Protein AF-A0A350CAU9-F1 (afdb_monomer)

Nearest PDB structures (foldseek):
  7o4x-assembly1_A  TM=6.151E-01  e=3.767E+00  Lentilactobacillus hilgardii ATCC 27305
  8flw-assembly1_H  TM=5.195E-01  e=7.666E+00  Homo sapiens
  7ca3-assembly1_A  TM=3.744E-01  e=2.728E+00  Homo sapiens
  1t3n-assembly1_A  TM=3.348E-01  e=9.926E+00  Homo sapiens

pLDDT: mean 76.24, std 9.79, range [48.34, 90.0]

Radius of gyration: 41.77 Å; Cα contacts (8 Å, |Δi|>4): 76; chains: 1; bounding box: 79×27×111 Å

Secondary structure (DSSP, 8-state):
---SHHHHHHHHHHHHHHHHHHHHHHHHHHHHHHHHHHHHHHHHHHHHHHHHHHHHHHHHHHHHHHHHHHHHSPPSSHHHHHHHHHHHHHHHHHHTT-EEEEEEEPPPEEETTTEEE--EEEEEE--HHHH-

Structure (mmCIF, N/CA/C/O backbone):
data_AF-A0A350CAU9-F1
#
_entry.id   AF-A0A350CAU9-F1
#
loop_
_atom_site.group_PDB
_atom_site.id
_atom_site.type_symbol
_atom_site.label_atom_id
_atom_site.label_alt_id
_atom_site.label_comp_id
_atom_site.label_asym_id
_atom_site.label_entity_id
_atom_site.label_seq_id
_atom_site.pdbx_PDB_ins_code
_atom_site.Cartn_x
_atom_site.Cartn_y
_atom_site.Cartn_z
_atom_site.occupancy
_atom_site.B_iso_or_equiv
_atom_site.auth_seq_id
_atom_site.auth_comp_id
_atom_site.auth_asym_id
_atom_site.auth_atom_id
_atom_site.pdbx_PDB_model_num
ATOM 1 N N . MET A 1 1 ? 53.727 4.124 -76.738 1.00 48.34 1 MET A N 1
ATOM 2 C CA . MET A 1 1 ? 53.207 5.262 -77.530 1.00 48.34 1 MET A CA 1
ATOM 3 C C . MET A 1 1 ? 51.999 4.753 -78.305 1.00 48.34 1 MET A C 1
ATOM 5 O O . MET A 1 1 ? 52.194 3.933 -79.188 1.00 48.34 1 MET A O 1
ATOM 9 N N . LEU A 1 2 ? 50.769 5.129 -77.923 1.00 53.88 2 LEU A N 1
ATOM 10 C CA . LEU A 1 2 ? 49.558 4.720 -78.657 1.00 53.88 2 LEU A CA 1
ATOM 11 C C . LEU A 1 2 ? 49.558 5.406 -80.027 1.00 53.88 2 LEU A C 1
ATOM 13 O O . LEU A 1 2 ? 49.395 6.628 -80.099 1.00 53.88 2 LEU A O 1
ATOM 17 N N . ASN A 1 3 ? 49.806 4.638 -81.087 1.00 66.06 3 ASN A N 1
ATOM 18 C CA . ASN A 1 3 ? 50.190 5.174 -82.396 1.00 66.06 3 ASN A CA 1
ATOM 19 C C . ASN A 1 3 ? 49.048 5.161 -83.429 1.00 66.06 3 ASN A C 1
ATOM 21 O O . ASN A 1 3 ? 49.278 5.374 -84.615 1.00 66.06 3 ASN A O 1
ATOM 25 N N . SER A 1 4 ? 47.801 4.921 -83.007 1.00 70.38 4 SER A N 1
ATOM 26 C CA . SER A 1 4 ? 46.627 5.035 -83.879 1.00 70.38 4 SER A CA 1
ATOM 27 C C . SER A 1 4 ? 45.446 5.685 -83.168 1.00 70.38 4 SER A C 1
ATOM 29 O O . SER A 1 4 ? 45.090 5.330 -82.045 1.00 70.38 4 SER A O 1
ATOM 31 N N . THR A 1 5 ? 44.808 6.641 -83.848 1.00 72.62 5 THR A N 1
ATOM 32 C CA . THR A 1 5 ? 43.704 7.476 -83.341 1.00 72.62 5 THR A CA 1
ATOM 33 C C . THR A 1 5 ? 42.570 6.644 -82.732 1.00 72.62 5 THR A C 1
ATOM 35 O O . THR A 1 5 ? 41.971 7.044 -81.739 1.00 72.62 5 THR A O 1
ATOM 38 N N . ARG A 1 6 ? 42.327 5.443 -83.274 1.00 76.00 6 ARG A N 1
ATOM 39 C CA . ARG A 1 6 ? 41.305 4.493 -82.805 1.00 76.00 6 ARG A CA 1
ATOM 40 C C . ARG A 1 6 ? 41.580 3.949 -81.400 1.00 76.00 6 ARG A C 1
ATOM 42 O O . ARG A 1 6 ? 40.653 3.845 -80.605 1.00 76.00 6 ARG A O 1
ATOM 49 N N . GLU A 1 7 ? 42.835 3.657 -81.067 1.00 78.00 7 GLU A N 1
ATOM 50 C CA . GLU A 1 7 ? 43.192 3.132 -79.742 1.00 78.00 7 GLU A CA 1
ATOM 51 C C . GLU A 1 7 ? 43.061 4.207 -78.657 1.00 78.00 7 GLU A C 1
ATOM 53 O O . GLU A 1 7 ? 42.654 3.908 -77.539 1.00 78.00 7 GLU A O 1
ATOM 58 N N . LYS A 1 8 ? 43.318 5.479 -78.998 1.00 77.25 8 LYS A N 1
ATOM 59 C CA . LYS A 1 8 ? 43.065 6.607 -78.088 1.00 77.25 8 LYS A CA 1
ATOM 60 C C . LYS A 1 8 ? 41.576 6.756 -77.776 1.00 77.25 8 LYS A C 1
ATOM 62 O O . LYS A 1 8 ? 41.232 6.946 -76.615 1.00 77.25 8 LYS A O 1
ATOM 67 N N . TYR A 1 9 ? 40.700 6.630 -78.777 1.00 84.75 9 TYR A N 1
ATOM 68 C CA . TYR A 1 9 ? 39.251 6.686 -78.550 1.00 84.75 9 TYR A CA 1
ATOM 69 C C . TYR A 1 9 ? 38.758 5.530 -77.676 1.00 84.75 9 TYR A C 1
ATOM 71 O O . TYR A 1 9 ? 38.002 5.767 -76.737 1.00 84.75 9 TYR A O 1
ATOM 79 N N . LEU A 1 10 ? 39.227 4.304 -77.925 1.00 83.62 10 LEU A N 1
ATOM 80 C CA . LEU A 1 10 ? 38.877 3.152 -77.089 1.00 83.62 10 LEU A CA 1
ATOM 81 C C . LEU A 1 10 ? 39.380 3.311 -75.650 1.00 83.62 10 LEU A C 1
ATOM 83 O O . LEU A 1 10 ? 38.633 3.029 -74.717 1.00 83.62 10 LEU A O 1
ATOM 87 N N . ALA A 1 11 ? 40.596 3.827 -75.456 1.00 83.75 11 AL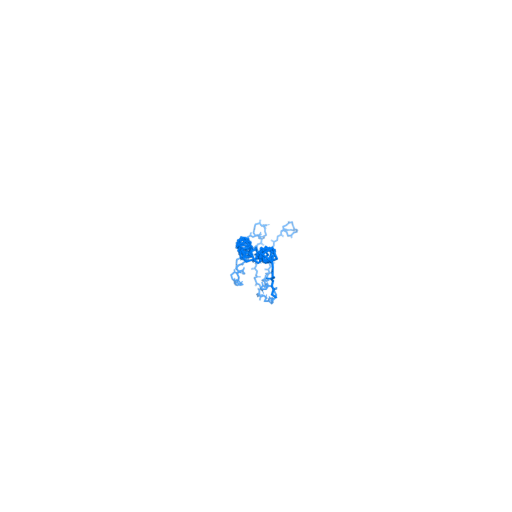A A N 1
ATOM 88 C CA . ALA A 1 11 ? 41.141 4.081 -74.124 1.00 83.75 11 ALA A CA 1
ATOM 89 C C . ALA A 1 11 ? 40.337 5.143 -73.355 1.00 83.75 11 ALA A C 1
ATOM 91 O O . ALA A 1 11 ? 40.093 4.977 -72.162 1.00 83.75 11 ALA A O 1
ATOM 92 N N . ILE A 1 12 ? 39.877 6.202 -74.031 1.00 85.94 12 ILE A N 1
ATOM 93 C CA . ILE A 1 12 ? 39.030 7.236 -73.419 1.00 85.94 12 ILE A CA 1
ATOM 94 C C . ILE A 1 12 ? 37.670 6.654 -73.025 1.00 85.94 12 ILE A C 1
ATOM 96 O O . ILE A 1 12 ? 37.225 6.868 -71.902 1.00 85.94 12 ILE A O 1
ATOM 100 N N . ILE A 1 13 ? 37.027 5.883 -73.905 1.00 86.50 13 ILE A N 1
ATOM 101 C CA . ILE A 1 13 ? 35.725 5.264 -73.609 1.00 86.50 13 ILE A CA 1
ATOM 102 C C . ILE A 1 13 ? 35.851 4.278 -72.442 1.00 86.50 13 ILE A C 1
ATOM 104 O O . ILE A 1 13 ? 35.025 4.306 -71.530 1.00 86.50 13 ILE A O 1
ATOM 108 N N . ALA A 1 14 ? 36.901 3.453 -72.429 1.00 85.38 14 ALA A N 1
ATOM 109 C CA . ALA A 1 14 ? 37.166 2.521 -71.337 1.00 85.38 14 ALA A CA 1
ATOM 110 C C . ALA A 1 14 ? 37.416 3.252 -70.007 1.00 85.38 14 ALA A C 1
ATOM 112 O O . ALA A 1 14 ? 36.872 2.854 -68.978 1.00 85.38 14 ALA A O 1
ATOM 113 N N . ALA A 1 15 ? 38.169 4.356 -70.031 1.00 85.69 15 ALA A N 1
ATOM 114 C CA . ALA A 1 15 ? 38.395 5.189 -68.853 1.00 85.69 15 ALA A CA 1
ATOM 115 C C . ALA A 1 15 ? 37.095 5.831 -68.340 1.00 85.69 15 ALA A C 1
ATOM 117 O O . ALA A 1 15 ? 36.845 5.830 -67.138 1.00 85.69 15 ALA A O 1
ATOM 118 N N . VAL A 1 16 ? 36.232 6.32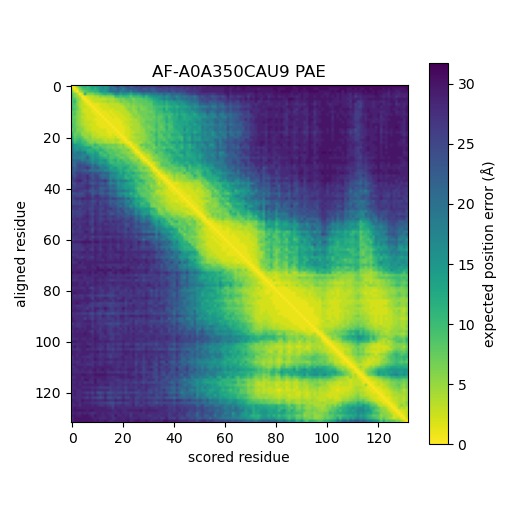1 -69.236 1.00 86.94 16 VAL A N 1
ATOM 119 C CA . VAL A 1 16 ? 34.929 6.900 -68.869 1.00 86.94 16 VAL A CA 1
ATOM 120 C C . VAL A 1 16 ? 33.995 5.841 -68.280 1.00 86.94 16 VAL A C 1
ATOM 122 O O . VAL A 1 16 ? 33.345 6.106 -67.273 1.00 86.94 16 VAL A O 1
ATOM 125 N N . CYS A 1 17 ? 33.958 4.633 -68.846 1.00 85.19 17 CYS A N 1
ATOM 126 C CA . CYS A 1 17 ? 33.139 3.541 -68.311 1.00 85.19 17 CYS A CA 1
ATOM 127 C C . CYS A 1 17 ? 33.607 3.106 -66.915 1.00 85.19 17 CYS A C 1
ATOM 129 O O . CYS A 1 17 ? 32.777 2.883 -66.037 1.00 85.19 17 CYS A O 1
ATOM 131 N N . LEU A 1 18 ? 34.924 3.039 -66.687 1.00 83.00 18 LEU A N 1
ATOM 132 C CA . LEU A 1 18 ? 35.488 2.750 -65.366 1.00 83.00 18 LEU A CA 1
ATOM 133 C C . LEU A 1 18 ? 35.134 3.832 -64.341 1.00 83.00 18 LEU A C 1
ATOM 135 O O . LEU A 1 18 ? 34.727 3.510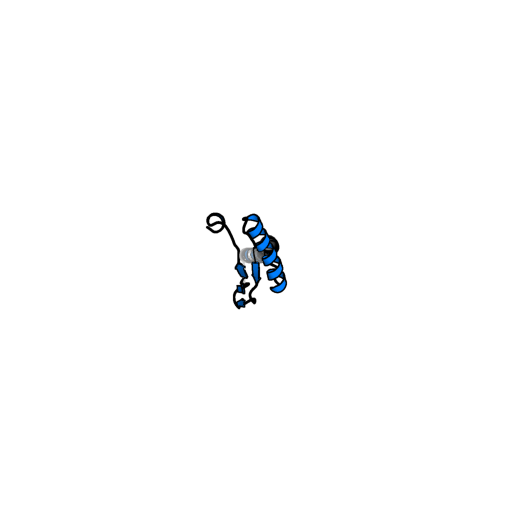 -63.228 1.00 83.00 18 LEU A O 1
ATOM 139 N N . LEU A 1 19 ? 35.229 5.107 -64.722 1.00 81.12 19 LEU A N 1
ATOM 140 C CA . LEU A 1 19 ? 34.848 6.217 -63.847 1.00 81.12 19 LEU A CA 1
ATOM 141 C C . LEU A 1 19 ? 33.346 6.218 -63.531 1.00 81.12 19 LEU A C 1
ATOM 143 O O . LEU A 1 19 ? 32.969 6.487 -62.394 1.00 81.12 19 LEU A O 1
ATOM 147 N N . ALA A 1 20 ? 32.495 5.877 -64.500 1.00 81.62 20 ALA A N 1
ATOM 148 C CA . ALA A 1 20 ? 31.054 5.769 -64.287 1.00 81.62 20 ALA A CA 1
ATOM 149 C C . ALA A 1 20 ? 30.694 4.608 -63.344 1.00 81.62 20 ALA A C 1
ATOM 151 O O . ALA A 1 20 ? 29.866 4.785 -62.454 1.00 81.62 20 ALA A O 1
ATOM 152 N N . ALA A 1 21 ? 31.347 3.451 -63.495 1.00 76.00 21 ALA A N 1
ATOM 153 C CA . ALA A 1 21 ? 31.118 2.292 -62.635 1.00 76.00 21 ALA A CA 1
ATOM 154 C C . ALA A 1 21 ? 31.525 2.569 -61.176 1.00 76.00 21 ALA A C 1
ATOM 156 O O . ALA A 1 21 ? 30.745 2.321 -60.260 1.00 76.00 21 ALA A O 1
ATOM 157 N N . VAL A 1 22 ? 32.707 3.157 -60.961 1.00 75.62 22 VAL A N 1
ATOM 158 C CA . VAL A 1 22 ? 33.209 3.486 -59.613 1.00 75.62 22 VAL A CA 1
ATOM 159 C C . VAL A 1 22 ? 32.429 4.650 -58.984 1.00 75.62 22 VAL A C 1
ATOM 161 O O . VAL A 1 22 ? 32.168 4.659 -57.777 1.00 75.62 22 VAL A O 1
ATOM 164 N N . GLY A 1 23 ? 32.024 5.630 -59.798 1.00 70.62 23 GLY A N 1
ATOM 165 C CA . GLY A 1 23 ? 31.236 6.777 -59.349 1.00 70.62 23 GLY A CA 1
ATOM 166 C C . GLY A 1 23 ? 29.831 6.393 -58.883 1.00 70.62 23 GLY A C 1
ATOM 167 O O . GLY A 1 23 ? 29.342 6.954 -57.906 1.00 70.62 23 GLY A O 1
ATOM 168 N N . TRP A 1 24 ? 29.197 5.407 -59.523 1.00 67.50 24 TRP A N 1
ATOM 169 C CA . TRP A 1 24 ? 27.834 4.983 -59.190 1.00 67.50 24 TRP A CA 1
ATOM 170 C C . TRP A 1 24 ? 27.723 4.345 -57.796 1.00 67.50 24 TRP A C 1
ATOM 172 O O . TRP A 1 24 ? 26.845 4.704 -57.005 1.00 67.50 24 TRP A O 1
ATOM 182 N N . GLU A 1 25 ? 28.648 3.447 -57.451 1.00 65.94 25 GLU A N 1
ATOM 183 C CA . GLU A 1 25 ? 28.676 2.822 -56.121 1.00 65.94 25 GLU A CA 1
ATOM 184 C C . GLU A 1 25 ? 29.014 3.841 -55.023 1.00 65.94 25 GLU A C 1
ATOM 186 O O . GLU A 1 25 ? 28.402 3.842 -53.955 1.00 65.94 25 GLU A O 1
ATOM 191 N N . SER A 1 26 ? 29.911 4.786 -55.315 1.00 60.94 26 SER A N 1
ATOM 192 C CA . SER A 1 26 ? 30.337 5.801 -54.345 1.00 60.94 26 SER A CA 1
ATOM 193 C C . SER A 1 26 ? 29.267 6.873 -54.093 1.00 60.94 26 SER A C 1
ATOM 195 O O . SER A 1 26 ? 29.071 7.303 -52.955 1.00 60.94 26 SER A O 1
ATOM 197 N N . CYS A 1 27 ? 28.540 7.303 -55.129 1.00 59.28 27 CYS A N 1
ATOM 198 C CA . CYS A 1 27 ? 27.487 8.312 -54.988 1.00 59.28 27 CYS A CA 1
ATOM 199 C C . CYS A 1 27 ? 26.245 7.771 -54.271 1.00 59.28 27 CYS A C 1
ATOM 201 O O . CYS A 1 27 ? 25.645 8.493 -53.477 1.00 59.28 27 CYS A O 1
ATOM 203 N N . SER A 1 28 ? 25.865 6.514 -54.512 1.00 60.16 28 SER A N 1
ATOM 204 C CA . SER A 1 28 ? 24.705 5.915 -53.839 1.00 60.16 28 SER A CA 1
ATOM 205 C C . SER A 1 28 ? 24.942 5.744 -52.333 1.00 60.16 28 SER A C 1
ATOM 207 O O . SER A 1 28 ? 24.072 6.102 -51.541 1.00 60.16 28 SER A O 1
ATOM 209 N N . ALA A 1 29 ? 26.140 5.317 -51.922 1.00 59.72 29 ALA A N 1
ATOM 210 C CA . ALA A 1 29 ? 26.497 5.187 -50.510 1.00 59.72 29 ALA A CA 1
ATOM 211 C C . ALA A 1 29 ? 26.503 6.538 -49.771 1.00 59.72 29 ALA A C 1
ATOM 213 O O . ALA A 1 29 ? 25.951 6.638 -48.680 1.00 59.72 29 ALA A O 1
ATOM 214 N N . LEU A 1 30 ? 27.063 7.593 -50.372 1.00 59.44 30 LEU A N 1
ATOM 215 C CA . LEU A 1 30 ? 27.175 8.905 -49.721 1.00 59.44 30 LEU A CA 1
ATOM 216 C C . LEU A 1 30 ? 25.845 9.663 -49.619 1.00 59.44 30 LEU A C 1
ATOM 218 O O . LEU A 1 30 ? 25.681 10.469 -48.707 1.00 59.44 30 LEU A O 1
ATOM 222 N N . VAL A 1 31 ? 24.906 9.428 -50.540 1.00 60.03 31 VAL A N 1
ATOM 223 C CA . VAL A 1 31 ? 23.621 10.147 -50.562 1.00 60.03 31 VAL A CA 1
ATOM 224 C C . VAL A 1 31 ? 22.536 9.408 -49.777 1.00 60.03 31 VAL A C 1
ATOM 226 O O . VAL A 1 31 ? 21.748 10.057 -49.099 1.00 60.03 31 VAL A O 1
ATOM 229 N N . LEU A 1 32 ? 22.490 8.070 -49.810 1.00 57.03 32 LEU A N 1
ATOM 230 C CA . LEU A 1 32 ? 21.411 7.299 -49.170 1.00 57.03 32 LEU A CA 1
ATOM 231 C C . LEU A 1 32 ? 21.688 6.940 -47.699 1.00 57.03 32 LEU A C 1
ATOM 233 O O . LEU A 1 32 ? 20.744 6.848 -46.919 1.00 57.03 32 LEU A O 1
ATOM 237 N N . GLN A 1 33 ? 22.954 6.787 -47.288 1.00 57.91 33 GLN A N 1
ATOM 238 C CA . GLN A 1 33 ? 23.305 6.534 -45.880 1.00 57.91 33 GLN A CA 1
ATOM 239 C C . GLN A 1 33 ? 22.871 7.640 -44.902 1.00 57.91 33 GLN A C 1
ATOM 241 O O . GLN A 1 33 ? 22.323 7.291 -43.855 1.00 57.91 33 GLN A O 1
ATOM 246 N N . PRO A 1 34 ? 23.061 8.947 -45.187 1.00 58.34 34 PRO A N 1
ATOM 247 C CA . PRO A 1 34 ? 22.641 9.982 -44.243 1.00 58.34 34 PRO A CA 1
ATOM 248 C C . PRO A 1 34 ? 21.114 10.068 -44.103 1.00 58.34 34 PRO A C 1
ATOM 250 O O . PRO A 1 34 ? 20.626 10.378 -43.022 1.00 58.34 34 PRO A O 1
ATOM 253 N N . LEU A 1 35 ? 20.355 9.748 -45.157 1.00 59.06 35 LEU A N 1
ATOM 254 C CA . LEU A 1 35 ? 18.888 9.708 -45.111 1.00 59.06 35 LEU A CA 1
ATOM 255 C C . LEU A 1 35 ? 18.364 8.517 -44.298 1.00 59.06 35 LEU A C 1
ATOM 257 O O . LEU A 1 35 ? 17.489 8.700 -43.457 1.00 59.06 35 LEU A O 1
ATOM 261 N N . ALA A 1 36 ? 18.941 7.326 -44.485 1.00 61.50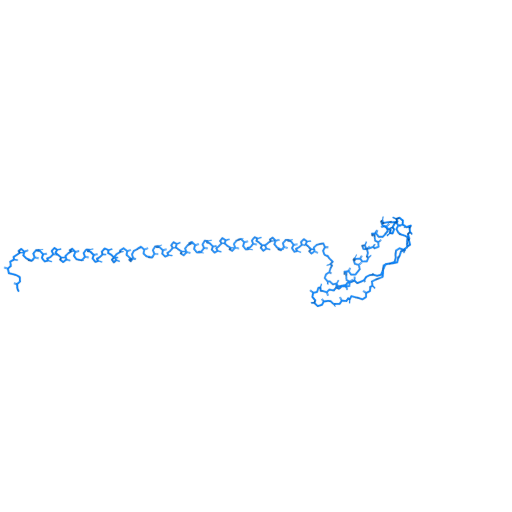 36 ALA A N 1
ATOM 262 C CA . ALA A 1 36 ? 18.562 6.142 -43.713 1.00 61.50 36 ALA A CA 1
ATOM 263 C C . ALA A 1 36 ? 18.868 6.299 -42.209 1.00 61.50 36 ALA A C 1
ATOM 265 O O . ALA A 1 36 ? 18.097 5.839 -41.369 1.00 61.50 36 ALA A O 1
ATOM 266 N N . GLY A 1 37 ? 19.962 6.989 -41.863 1.00 61.44 37 GLY A N 1
ATOM 267 C CA . GLY A 1 37 ? 20.296 7.305 -40.470 1.00 61.44 37 GLY A CA 1
ATOM 268 C C . GLY A 1 37 ? 19.274 8.228 -39.798 1.00 61.44 37 GLY A C 1
ATOM 269 O O . GLY A 1 37 ? 18.878 7.977 -38.664 1.00 61.44 37 GLY A O 1
ATOM 270 N N . LEU A 1 38 ? 18.787 9.248 -40.514 1.00 61.47 38 LEU A N 1
ATOM 271 C CA . LEU A 1 38 ? 17.799 10.206 -39.999 1.00 61.47 38 LEU A CA 1
ATOM 272 C C . LEU A 1 38 ? 16.417 9.576 -39.765 1.00 61.47 38 LEU A C 1
ATOM 274 O O . LEU A 1 38 ? 15.760 9.889 -38.773 1.00 61.47 38 LEU A O 1
ATOM 278 N N . GLU A 1 39 ? 15.975 8.672 -40.642 1.00 66.69 39 GLU A N 1
ATOM 279 C CA . GLU A 1 39 ? 14.719 7.928 -40.449 1.00 66.69 39 GLU A CA 1
ATOM 280 C C . GLU A 1 39 ? 14.795 6.994 -39.236 1.00 66.69 39 GLU A C 1
ATOM 282 O O . GLU A 1 39 ? 13.839 6.884 -38.464 1.00 66.69 39 GLU A O 1
ATOM 287 N N . GLN A 1 40 ? 15.951 6.362 -39.032 1.00 67.88 40 GLN A N 1
ATOM 288 C CA . GLN A 1 40 ? 16.180 5.483 -37.893 1.00 67.88 40 GLN A CA 1
ATOM 289 C C . GLN A 1 40 ? 16.235 6.262 -36.570 1.00 67.88 40 GLN A C 1
ATOM 291 O O . GLN A 1 40 ? 15.651 5.822 -35.580 1.00 67.88 40 GLN A O 1
ATOM 296 N N . GLU A 1 41 ? 16.868 7.437 -36.546 1.00 62.91 41 GLU A N 1
ATOM 297 C CA . GLU A 1 41 ? 16.856 8.326 -35.377 1.00 62.91 41 GLU A CA 1
ATOM 298 C C . GLU A 1 41 ? 15.445 8.839 -35.052 1.00 62.91 41 GLU A C 1
ATOM 300 O O . GLU A 1 41 ? 15.072 8.883 -33.877 1.00 62.91 41 GLU A O 1
ATOM 305 N N . LEU A 1 42 ? 14.631 9.151 -36.068 1.00 68.44 42 LEU A N 1
ATOM 306 C CA . LEU A 1 42 ? 13.230 9.534 -35.875 1.00 68.44 42 LEU A CA 1
ATOM 307 C C . LEU A 1 42 ? 12.399 8.403 -35.265 1.00 68.44 42 LEU A C 1
ATOM 309 O O . LEU A 1 42 ? 11.693 8.644 -34.291 1.00 68.44 42 LEU A O 1
ATOM 313 N N . GLN A 1 43 ? 12.522 7.173 -35.770 1.00 67.62 43 GLN A N 1
ATOM 314 C CA . GLN A 1 43 ? 11.806 6.024 -35.202 1.00 67.62 43 GLN A CA 1
ATOM 315 C C . GLN A 1 43 ? 12.232 5.730 -33.759 1.00 67.62 43 GLN A C 1
ATOM 317 O O . GLN A 1 43 ? 11.397 5.400 -32.915 1.00 67.62 43 GLN A O 1
ATOM 322 N N . VAL A 1 44 ? 13.521 5.870 -33.441 1.00 70.56 44 VAL A N 1
ATOM 323 C CA . VAL A 1 44 ? 14.022 5.698 -32.069 1.00 70.56 44 VAL A CA 1
ATOM 324 C C . VAL A 1 44 ? 13.492 6.802 -31.148 1.00 70.56 44 VAL A C 1
ATOM 326 O O . VAL A 1 44 ? 13.082 6.516 -30.025 1.00 70.56 44 VAL A O 1
ATOM 329 N N . ALA A 1 45 ? 13.448 8.052 -31.611 1.00 58.94 45 ALA A N 1
ATOM 330 C CA . ALA A 1 45 ? 12.892 9.159 -30.839 1.00 58.94 45 ALA A CA 1
ATOM 331 C C . ALA A 1 45 ? 11.372 9.023 -30.638 1.00 58.94 45 ALA A C 1
ATOM 333 O O . ALA A 1 45 ? 10.878 9.243 -29.534 1.00 58.94 45 ALA A O 1
ATOM 334 N N . GLU A 1 46 ? 10.638 8.61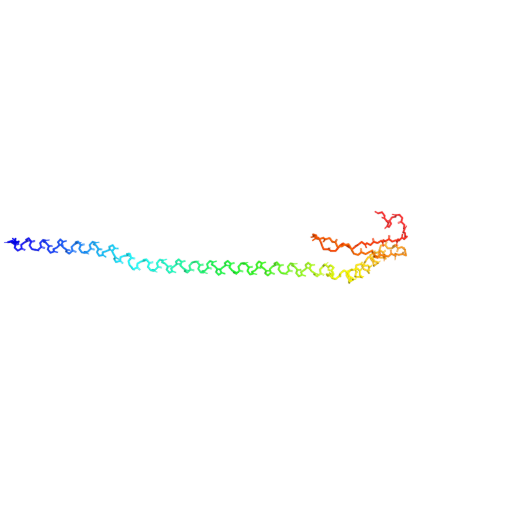6 -31.673 1.00 66.50 46 GLU A N 1
ATOM 335 C CA . GLU A 1 46 ? 9.187 8.415 -31.630 1.00 66.50 46 GLU A CA 1
ATOM 336 C C . GLU A 1 46 ? 8.815 7.271 -30.679 1.00 66.50 46 GLU A C 1
ATOM 338 O O . GLU A 1 46 ? 8.000 7.461 -29.776 1.00 66.50 46 GLU A O 1
ATOM 343 N N . THR A 1 47 ? 9.506 6.132 -30.774 1.00 65.75 47 THR A N 1
ATOM 344 C CA . THR A 1 47 ? 9.320 5.014 -29.834 1.00 65.75 47 THR A CA 1
ATOM 345 C C . THR A 1 47 ? 9.740 5.366 -28.404 1.00 65.75 47 THR A C 1
ATOM 347 O O . THR A 1 47 ? 9.102 4.911 -27.455 1.00 65.75 47 THR A O 1
ATOM 350 N N . ALA A 1 48 ? 10.765 6.202 -28.201 1.00 64.12 48 ALA A N 1
ATOM 351 C CA . ALA A 1 48 ? 11.149 6.677 -26.869 1.00 64.12 48 ALA A CA 1
ATOM 352 C C . ALA A 1 48 ? 10.091 7.606 -26.245 1.00 64.12 48 ALA A C 1
ATOM 354 O O . ALA A 1 48 ? 9.794 7.481 -25.055 1.00 64.12 48 ALA A O 1
ATOM 355 N N . VAL A 1 49 ? 9.494 8.504 -27.036 1.00 66.75 49 VAL A N 1
ATOM 356 C CA . VAL A 1 49 ? 8.402 9.387 -26.587 1.00 66.75 49 VAL A CA 1
ATOM 357 C C . VAL A 1 49 ? 7.137 8.582 -26.292 1.00 66.75 49 VAL A C 1
ATOM 359 O O . VAL A 1 49 ? 6.503 8.792 -25.256 1.00 6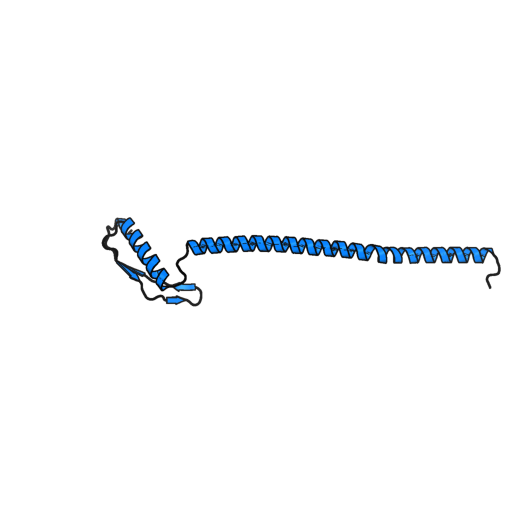6.75 49 VAL A O 1
ATOM 362 N N . GLU A 1 50 ? 6.794 7.625 -27.153 1.00 68.81 50 GLU A N 1
ATOM 363 C CA . GLU A 1 50 ? 5.641 6.749 -26.955 1.00 68.81 50 GLU A CA 1
ATOM 364 C C . GLU A 1 50 ? 5.806 5.904 -25.681 1.00 68.81 50 GLU A C 1
ATOM 366 O O . GLU A 1 50 ? 4.935 5.935 -24.808 1.00 68.81 50 GLU A O 1
ATOM 371 N N . ASN A 1 51 ? 6.961 5.258 -25.491 1.00 68.19 51 ASN A N 1
ATOM 372 C CA . ASN A 1 51 ? 7.271 4.510 -24.269 1.00 68.19 51 ASN A CA 1
ATOM 373 C C . ASN A 1 51 ? 7.229 5.397 -23.013 1.00 68.19 51 ASN A C 1
ATOM 375 O O . ASN A 1 51 ? 6.652 4.992 -22.003 1.00 68.19 51 ASN A O 1
ATOM 379 N N . GLY A 1 52 ? 7.759 6.624 -23.081 1.00 63.03 52 GLY A N 1
ATOM 380 C CA . GLY A 1 52 ? 7.681 7.587 -21.978 1.00 63.03 52 GLY A CA 1
ATOM 381 C C . GLY A 1 52 ? 6.240 7.964 -21.618 1.00 63.03 52 GLY A C 1
ATOM 382 O O . GLY A 1 52 ? 5.886 8.015 -20.440 1.00 63.03 52 GLY A O 1
ATOM 383 N N . SER A 1 53 ? 5.375 8.144 -22.621 1.00 69.94 53 SER A N 1
ATOM 384 C CA . SER A 1 53 ? 3.954 8.441 -22.399 1.00 69.94 53 SER A CA 1
ATOM 385 C C . SER A 1 53 ? 3.201 7.271 -21.744 1.00 69.94 53 SER A C 1
ATOM 387 O O . SER A 1 53 ? 2.375 7.476 -20.848 1.00 69.94 53 SER A O 1
ATOM 389 N N . PHE A 1 54 ? 3.529 6.028 -22.114 1.00 71.88 54 PHE A N 1
ATOM 390 C CA . PHE A 1 54 ? 2.976 4.831 -21.476 1.00 71.88 54 PHE A CA 1
ATOM 391 C C . PHE A 1 54 ? 3.449 4.676 -20.028 1.00 71.88 54 PHE A C 1
ATOM 393 O O . PHE A 1 54 ? 2.653 4.305 -19.157 1.00 71.88 54 PHE A O 1
ATOM 400 N N . GLU A 1 55 ? 4.717 4.974 -19.748 1.00 72.12 55 GLU A N 1
ATOM 401 C CA . GLU A 1 55 ? 5.250 4.973 -18.385 1.00 72.12 55 GLU A CA 1
ATOM 402 C C . GLU A 1 55 ? 4.580 6.035 -17.510 1.00 72.12 55 GLU A C 1
ATOM 404 O O . GLU A 1 55 ? 4.200 5.733 -16.375 1.00 72.12 55 GLU A O 1
ATOM 409 N N . GLU A 1 56 ? 4.344 7.237 -18.039 1.00 75.81 56 GLU A N 1
ATOM 410 C CA . GLU A 1 56 ? 3.640 8.304 -17.324 1.00 75.81 56 GLU A CA 1
ATOM 411 C C . GLU A 1 56 ? 2.194 7.908 -16.992 1.00 75.81 56 GLU A C 1
ATOM 413 O O . GLU A 1 56 ? 1.759 8.033 -15.841 1.00 75.81 56 GLU A O 1
ATOM 418 N N . LEU A 1 57 ? 1.458 7.342 -17.957 1.00 78.62 57 LEU A N 1
ATOM 419 C CA . LEU A 1 57 ? 0.098 6.839 -17.734 1.00 78.62 57 LEU A CA 1
ATOM 420 C C . LEU A 1 57 ? 0.067 5.714 -16.693 1.00 78.62 57 LEU A C 1
ATOM 422 O O . LEU A 1 57 ? -0.798 5.697 -15.806 1.00 78.62 57 LEU A O 1
ATOM 426 N N . ARG A 1 58 ? 1.027 4.786 -16.759 1.00 75.19 58 ARG A N 1
ATOM 427 C CA . ARG A 1 58 ? 1.166 3.699 -15.783 1.00 75.19 58 ARG A CA 1
ATOM 428 C C . ARG A 1 58 ? 1.465 4.244 -14.386 1.00 75.19 58 ARG A C 1
ATOM 430 O O . ARG A 1 58 ? 0.866 3.778 -13.413 1.00 75.19 58 ARG A O 1
ATOM 437 N N . LEU A 1 59 ? 2.336 5.244 -14.283 1.00 76.00 59 LEU A N 1
ATOM 438 C CA . LEU A 1 59 ? 2.693 5.894 -13.023 1.00 76.00 59 LEU A CA 1
ATOM 439 C C . LEU A 1 59 ? 1.500 6.661 -12.446 1.00 76.00 59 LEU A C 1
ATOM 441 O O . LEU A 1 59 ? 1.182 6.497 -11.267 1.00 76.00 59 LEU A O 1
ATOM 445 N N . MET A 1 60 ? 0.766 7.416 -13.268 1.00 83.19 60 MET A N 1
ATOM 446 C CA . MET A 1 60 ? -0.479 8.074 -12.860 1.00 83.19 60 MET A CA 1
ATOM 447 C C . MET A 1 60 ? -1.499 7.076 -12.310 1.00 83.19 60 MET A C 1
ATOM 449 O O . MET A 1 60 ? -2.141 7.346 -11.288 1.00 83.19 60 MET A O 1
ATOM 453 N N . HIS A 1 61 ? -1.648 5.921 -12.960 1.00 80.06 61 HIS A N 1
ATOM 454 C CA . HIS A 1 61 ? -2.571 4.891 -12.503 1.00 80.06 61 HIS A CA 1
ATOM 455 C C . HIS A 1 61 ? -2.131 4.290 -11.161 1.00 80.06 61 HIS A C 1
ATOM 457 O O . HIS A 1 61 ? -2.944 4.210 -10.238 1.00 80.06 61 HIS A O 1
ATOM 463 N N . ALA A 1 62 ? -0.843 3.975 -11.005 1.00 73.69 62 ALA A N 1
ATOM 464 C CA . ALA A 1 62 ? -0.280 3.493 -9.744 1.00 73.69 62 ALA A CA 1
ATOM 465 C C . ALA A 1 62 ? -0.439 4.522 -8.608 1.00 73.69 62 ALA A C 1
ATOM 467 O O . ALA A 1 62 ? -0.856 4.175 -7.505 1.00 73.69 62 ALA A O 1
ATOM 468 N N . VAL A 1 63 ? -0.200 5.809 -8.876 1.00 78.69 63 VAL A N 1
ATOM 469 C CA . VAL A 1 63 ? -0.409 6.891 -7.899 1.00 78.69 63 VAL A CA 1
ATOM 470 C C . VAL A 1 63 ? -1.881 7.018 -7.513 1.00 78.69 63 VAL A C 1
ATOM 472 O O . VAL A 1 63 ? -2.191 7.230 -6.339 1.00 78.69 63 VAL A O 1
ATOM 475 N N . ARG A 1 64 ? -2.808 6.881 -8.469 1.00 79.75 64 ARG A N 1
ATOM 476 C CA . ARG A 1 64 ? -4.248 6.902 -8.180 1.00 79.75 64 ARG A CA 1
ATOM 477 C C . ARG A 1 64 ? -4.645 5.728 -7.284 1.00 79.75 64 ARG A C 1
ATOM 479 O O . ARG A 1 64 ? -5.342 5.949 -6.297 1.00 79.75 64 ARG A O 1
ATOM 486 N N . GLN A 1 65 ? -4.147 4.528 -7.574 1.00 76.31 65 GLN A N 1
ATOM 487 C CA . GLN A 1 65 ? -4.362 3.347 -6.735 1.00 76.31 65 GLN A CA 1
ATOM 488 C C . GLN A 1 65 ? -3.777 3.541 -5.330 1.00 76.31 65 GLN A C 1
ATOM 490 O O . GLN A 1 65 ? -4.467 3.284 -4.349 1.00 76.31 65 GLN A O 1
ATOM 495 N N . LEU A 1 66 ? -2.566 4.092 -5.206 1.00 72.62 66 LEU A N 1
ATOM 496 C CA . LEU A 1 66 ? -1.964 4.409 -3.905 1.00 72.62 66 LEU A CA 1
ATOM 497 C C . LEU A 1 66 ? -2.772 5.442 -3.117 1.00 72.62 66 LEU A C 1
ATOM 499 O O . LEU A 1 66 ? -2.936 5.296 -1.908 1.00 72.62 66 LEU A O 1
ATOM 503 N N . LYS A 1 67 ? -3.297 6.482 -3.775 1.00 72.38 67 LYS A N 1
ATOM 504 C CA . LYS A 1 67 ? -4.173 7.471 -3.126 1.00 72.38 67 LYS A CA 1
ATOM 505 C C . LYS A 1 67 ? -5.479 6.838 -2.649 1.00 72.38 67 LYS A C 1
ATOM 507 O O . LYS A 1 67 ? -5.916 7.138 -1.542 1.00 72.38 67 LYS A O 1
ATOM 512 N N . GLN A 1 68 ? -6.072 5.960 -3.455 1.00 77.81 68 GLN A N 1
ATOM 513 C CA . GLN A 1 68 ? -7.286 5.239 -3.085 1.00 77.81 68 GLN A CA 1
ATOM 514 C C . GLN A 1 68 ? -7.032 4.316 -1.890 1.00 77.81 68 GLN A C 1
ATOM 516 O O . GLN A 1 68 ? -7.750 4.406 -0.898 1.00 77.81 68 GLN A O 1
ATOM 521 N N . LEU A 1 69 ? -5.965 3.515 -1.930 1.00 73.94 69 LEU A N 1
ATOM 522 C CA . LEU A 1 69 ? -5.576 2.659 -0.810 1.00 73.94 69 LEU A CA 1
ATOM 523 C C . LEU A 1 69 ? -5.318 3.490 0.450 1.00 73.94 69 LEU A C 1
ATOM 525 O O . LEU A 1 69 ? -5.901 3.195 1.487 1.00 73.94 69 LEU A O 1
ATOM 529 N N . ARG A 1 70 ? -4.570 4.598 0.341 1.00 67.44 70 ARG A N 1
ATOM 530 C CA . ARG A 1 70 ? -4.326 5.532 1.453 1.00 67.44 70 ARG A CA 1
ATOM 531 C C . ARG A 1 70 ? -5.617 6.087 2.054 1.00 67.44 70 ARG A C 1
ATOM 533 O O . ARG A 1 70 ? -5.668 6.265 3.261 1.00 67.44 70 ARG A O 1
ATOM 540 N N . SER A 1 71 ? -6.639 6.363 1.241 1.00 70.94 71 SER A N 1
ATOM 541 C CA . SER A 1 71 ? -7.926 6.869 1.744 1.00 70.94 71 SER A CA 1
ATOM 542 C C . SER A 1 71 ? -8.715 5.836 2.556 1.00 70.94 71 SER A C 1
ATOM 544 O O . SER A 1 71 ? -9.528 6.215 3.391 1.00 70.94 71 SER A O 1
ATOM 546 N N . THR A 1 72 ? -8.453 4.545 2.335 1.00 72.94 72 THR A N 1
ATOM 547 C CA . THR A 1 72 ? -9.053 3.428 3.083 1.00 72.94 72 THR A CA 1
ATOM 548 C C . THR A 1 72 ? -8.140 2.865 4.174 1.00 72.94 72 THR A C 1
ATOM 550 O O . THR A 1 72 ? -8.574 2.048 4.981 1.00 72.94 72 THR A O 1
ATOM 553 N N . SER A 1 73 ? -6.868 3.261 4.190 1.00 75.31 73 SER A N 1
ATOM 554 C CA . SER A 1 73 ? -5.886 2.839 5.184 1.00 75.31 73 SER A CA 1
ATOM 555 C C . SER A 1 73 ? -6.025 3.618 6.487 1.00 75.31 73 SER A C 1
ATOM 557 O O . SER A 1 73 ? -6.490 4.757 6.517 1.00 75.31 73 SER A O 1
ATOM 559 N N . LEU A 1 74 ? -5.539 3.013 7.570 1.00 80.38 74 LEU A N 1
ATOM 560 C CA . LEU A 1 74 ? -5.338 3.723 8.826 1.00 80.38 74 LEU A CA 1
ATOM 561 C C . LEU A 1 74 ? -4.270 4.824 8.671 1.00 80.38 74 LEU A C 1
ATOM 563 O O . LEU A 1 74 ? -3.376 4.703 7.824 1.00 80.38 74 LEU A O 1
ATOM 567 N N . PRO A 1 75 ? -4.341 5.891 9.489 1.00 82.25 75 PRO A N 1
ATOM 568 C CA . PRO A 1 75 ? -3.278 6.884 9.594 1.00 82.25 75 PRO A CA 1
ATOM 569 C C . PRO A 1 75 ? -1.904 6.234 9.812 1.00 82.25 75 PRO A C 1
ATOM 571 O O . PRO A 1 75 ? -1.787 5.224 10.496 1.00 82.25 75 PRO A O 1
ATOM 574 N N . ALA A 1 76 ? -0.851 6.832 9.252 1.00 77.50 76 ALA A N 1
ATOM 575 C CA . ALA A 1 76 ? 0.512 6.314 9.406 1.00 77.50 76 ALA A CA 1
ATOM 576 C C . ALA A 1 76 ? 1.056 6.467 10.840 1.00 77.50 76 ALA A C 1
ATOM 578 O O . ALA A 1 76 ? 1.919 5.700 11.255 1.00 77.50 76 ALA A O 1
ATOM 579 N N . ASP A 1 77 ? 0.561 7.460 11.585 1.00 82.81 77 ASP A N 1
ATOM 580 C CA . ASP A 1 77 ? 0.899 7.648 12.994 1.00 82.81 77 ASP A CA 1
ATOM 581 C C . ASP A 1 77 ? 0.157 6.608 13.855 1.00 82.81 77 ASP A C 1
ATOM 583 O O . ASP A 1 77 ? -1.081 6.625 13.883 1.00 82.81 77 ASP A O 1
ATOM 587 N N . PRO A 1 78 ? 0.871 5.719 14.574 1.00 81.56 78 PRO A N 1
ATOM 588 C CA . PRO A 1 78 ? 0.250 4.662 15.364 1.00 81.56 78 PRO A CA 1
ATOM 589 C C . PRO A 1 78 ? -0.690 5.207 16.445 1.00 81.56 78 PRO A C 1
ATOM 591 O O . PRO A 1 78 ? -1.711 4.578 16.716 1.00 81.56 78 PRO A O 1
ATOM 594 N N . GLY A 1 79 ? -0.410 6.378 17.032 1.00 83.75 79 GLY A N 1
ATOM 595 C CA . GLY A 1 79 ? -1.282 6.972 18.052 1.00 83.75 79 GLY A CA 1
ATOM 596 C C . GLY A 1 79 ? -2.652 7.365 17.492 1.00 83.75 79 GLY A C 1
ATOM 597 O O . GLY A 1 79 ? -3.692 7.003 18.046 1.00 83.75 79 GLY A O 1
ATOM 598 N N . GLN A 1 80 ? -2.660 8.047 16.346 1.00 84.81 80 GLN A N 1
ATOM 599 C CA . GLN A 1 80 ? -3.894 8.400 15.640 1.00 84.81 80 GLN A CA 1
ATOM 600 C C . GLN A 1 80 ? -4.622 7.169 15.092 1.00 84.81 80 GLN A C 1
ATOM 602 O O . GLN A 1 80 ? -5.845 7.087 15.198 1.00 84.81 80 GLN A O 1
ATOM 607 N N . ALA A 1 81 ? -3.891 6.195 14.544 1.00 85.62 81 ALA A N 1
ATOM 608 C CA . ALA A 1 81 ? -4.471 4.949 14.050 1.00 85.62 81 ALA A CA 1
ATOM 609 C C . ALA A 1 81 ? -5.185 4.162 15.154 1.00 85.62 81 ALA A C 1
ATOM 611 O O . ALA A 1 81 ? -6.290 3.667 14.927 1.00 85.62 81 ALA A O 1
ATOM 612 N N . ILE A 1 82 ? -4.592 4.105 16.352 1.00 87.94 82 ILE A N 1
ATOM 613 C CA . ILE A 1 82 ? -5.203 3.483 17.528 1.00 87.94 82 ILE A CA 1
ATOM 614 C C . ILE A 1 82 ? -6.544 4.141 17.853 1.00 87.94 82 ILE A C 1
ATOM 616 O O . ILE A 1 82 ? -7.546 3.440 17.968 1.00 87.94 82 ILE A O 1
ATOM 620 N N . ALA A 1 83 ? -6.578 5.471 17.954 1.00 86.75 83 ALA A N 1
ATOM 621 C CA . ALA A 1 83 ? -7.791 6.199 18.321 1.00 86.75 83 ALA A CA 1
ATOM 622 C C . ALA A 1 83 ? -8.915 6.026 17.284 1.00 86.75 83 ALA A C 1
ATOM 624 O O . ALA A 1 83 ? -10.058 5.743 17.645 1.00 86.75 83 ALA A O 1
ATOM 625 N N . VAL A 1 84 ? -8.586 6.152 15.992 1.00 87.44 84 VAL A N 1
ATOM 626 C CA . VAL A 1 84 ? -9.557 6.000 14.894 1.00 87.44 84 VAL A CA 1
ATOM 627 C C . VAL A 1 84 ? -10.125 4.583 14.866 1.00 87.44 84 VAL A C 1
ATOM 629 O O . VAL A 1 84 ? -11.340 4.404 14.771 1.00 87.44 84 VAL A O 1
ATOM 632 N N . TYR A 1 85 ? -9.263 3.573 14.981 1.00 88.62 85 TYR A N 1
ATOM 633 C CA . TYR A 1 85 ? -9.699 2.183 14.916 1.00 88.62 85 TYR A CA 1
ATOM 634 C C . TYR A 1 85 ? -10.460 1.745 16.171 1.00 88.62 85 TYR A C 1
ATOM 636 O O . TYR A 1 85 ? -11.433 1.005 16.065 1.00 88.62 85 TYR A O 1
ATOM 644 N N . GLN A 1 86 ? -10.077 2.242 17.350 1.00 89.62 86 GLN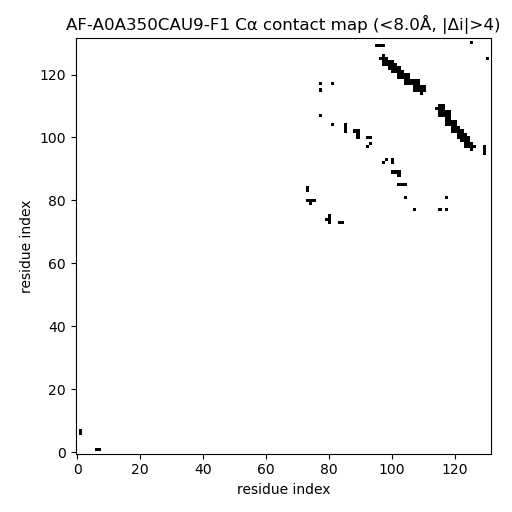 A N 1
ATOM 645 C CA . GLN A 1 86 ? -10.808 2.011 18.596 1.00 89.62 86 GLN A CA 1
ATOM 646 C C . GLN A 1 86 ? -12.238 2.556 18.508 1.00 89.62 86 GLN A C 1
ATOM 648 O O . GLN A 1 86 ? -13.182 1.839 18.834 1.00 89.62 86 GLN A O 1
ATOM 653 N N . ALA A 1 87 ? -12.409 3.793 18.031 1.00 88.50 87 ALA A N 1
ATOM 654 C CA . ALA A 1 87 ? -13.730 4.394 17.859 1.00 88.50 87 ALA A CA 1
ATOM 655 C C . ALA A 1 87 ? -14.587 3.602 16.860 1.00 88.50 87 ALA A C 1
ATOM 657 O O . ALA A 1 87 ? -15.753 3.316 17.133 1.00 88.50 87 ALA A O 1
ATOM 658 N N . TRP A 1 88 ? -13.991 3.198 15.736 1.00 90.00 88 TRP A N 1
ATOM 659 C CA . TRP A 1 88 ? -14.659 2.358 14.747 1.00 90.00 88 TRP A CA 1
ATOM 660 C C . TRP A 1 88 ? -15.072 0.994 15.325 1.00 90.00 88 TRP A C 1
ATOM 662 O O . TRP A 1 88 ? -16.212 0.576 15.141 1.00 90.00 88 TRP A O 1
ATOM 672 N N . LEU A 1 89 ? -14.197 0.320 16.080 1.00 88.50 89 LEU A N 1
ATOM 673 C CA . LEU A 1 89 ? -14.515 -0.956 16.732 1.00 88.50 89 LEU A CA 1
ATOM 674 C C . LEU A 1 89 ? -15.682 -0.819 17.711 1.00 88.50 89 LEU A C 1
ATOM 676 O O . LEU A 1 89 ? -16.580 -1.655 17.696 1.00 88.50 89 LEU A O 1
ATOM 680 N N . ILE A 1 90 ? -15.701 0.234 18.530 1.00 89.25 90 ILE A N 1
ATOM 681 C CA . ILE A 1 90 ? -16.806 0.490 19.464 1.00 89.25 90 ILE A CA 1
ATOM 682 C C . ILE A 1 90 ? -18.125 0.641 18.696 1.00 89.25 90 ILE A C 1
ATOM 684 O O . ILE A 1 90 ? -19.091 -0.044 19.022 1.00 89.25 90 ILE A O 1
ATOM 688 N N . GLN A 1 91 ? -18.146 1.441 17.624 1.00 88.38 91 GLN A N 1
ATOM 689 C CA . GLN A 1 91 ? -19.340 1.611 16.784 1.00 88.38 91 GLN A CA 1
ATOM 690 C C . GLN A 1 91 ? -19.824 0.291 16.175 1.00 88.38 91 GLN A C 1
ATOM 692 O O . GLN A 1 91 ? -21.026 0.032 16.135 1.00 88.38 91 GLN A O 1
ATOM 697 N N . GLN A 1 92 ? -18.904 -0.563 15.721 1.00 87.44 92 GLN A N 1
ATOM 698 C CA . GLN A 1 92 ? -19.254 -1.873 15.172 1.00 87.44 92 GLN A CA 1
ATOM 699 C C . GLN A 1 92 ? -19.844 -2.808 16.236 1.00 87.44 92 GLN A C 1
ATOM 701 O O . GLN A 1 92 ? -20.810 -3.516 15.955 1.00 87.44 92 GLN A O 1
ATOM 706 N N . LEU A 1 93 ? -19.294 -2.803 17.455 1.00 88.19 93 LEU A N 1
ATOM 707 C CA . LEU A 1 93 ? -19.797 -3.617 18.567 1.00 88.19 93 LEU A CA 1
ATOM 708 C C . LEU A 1 93 ? -21.179 -3.135 19.034 1.00 88.19 93 LEU A C 1
ATOM 710 O O . LEU A 1 93 ? -22.063 -3.954 19.288 1.00 88.19 93 LEU A O 1
ATOM 714 N N . GLU A 1 94 ? -21.392 -1.820 19.084 1.00 85.69 94 GLU A N 1
ATOM 715 C CA . GLU A 1 94 ? -22.700 -1.221 19.371 1.00 85.69 94 GLU A CA 1
ATOM 716 C C . GLU A 1 94 ? -23.730 -1.572 18.288 1.00 85.69 94 GLU A C 1
ATOM 718 O O . GLU A 1 94 ? -24.847 -1.983 18.608 1.00 85.69 94 GLU A O 1
ATOM 723 N N . ALA A 1 95 ? -23.352 -1.489 17.008 1.00 85.94 95 ALA A N 1
ATOM 724 C CA . ALA A 1 95 ? -24.213 -1.872 15.888 1.00 85.94 95 ALA A CA 1
ATOM 725 C C . ALA A 1 95 ? -24.571 -3.369 15.897 1.00 85.94 95 ALA A C 1
ATOM 727 O O . ALA A 1 95 ? -25.663 -3.744 15.470 1.00 85.94 95 ALA A O 1
ATOM 728 N N . ALA A 1 96 ? -23.683 -4.220 16.420 1.00 83.62 96 ALA A N 1
ATOM 729 C CA . ALA A 1 96 ? -23.932 -5.645 16.631 1.00 83.62 96 ALA A CA 1
ATOM 730 C C . ALA A 1 96 ? -24.828 -5.942 17.854 1.00 83.62 96 ALA A C 1
ATOM 732 O O . ALA A 1 96 ? -25.170 -7.099 18.103 1.00 83.62 96 ALA A O 1
ATOM 733 N N . GLY A 1 97 ? -25.226 -4.922 18.624 1.00 83.12 97 GLY A N 1
ATOM 734 C CA . GLY A 1 97 ? -26.073 -5.080 19.807 1.00 83.12 97 GLY A CA 1
ATOM 735 C C . GLY A 1 97 ? -25.347 -5.676 21.017 1.00 83.12 97 GLY A C 1
ATOM 736 O O . GLY A 1 97 ? -26.000 -6.204 21.923 1.00 83.12 97 GLY A O 1
ATOM 737 N N . LEU A 1 98 ? -24.012 -5.613 21.041 1.00 84.81 98 LEU A N 1
ATOM 738 C CA . LEU A 1 98 ? -23.212 -6.058 22.179 1.00 84.81 98 LEU A CA 1
ATOM 739 C C . LEU A 1 98 ? -23.286 -5.021 23.305 1.00 84.81 98 LEU A C 1
ATOM 741 O O . LEU A 1 98 ? -23.180 -3.814 23.091 1.00 84.81 98 LEU A O 1
ATOM 745 N N . GLN A 1 99 ? -23.491 -5.502 24.526 1.00 78.69 99 GLN A N 1
ATOM 746 C CA . GLN A 1 99 ? -23.630 -4.677 25.718 1.00 78.69 99 GLN A CA 1
ATOM 747 C C . GLN A 1 99 ? -22.251 -4.369 26.308 1.00 78.69 99 GLN A C 1
ATOM 749 O O . GLN A 1 99 ? -21.368 -5.232 26.344 1.00 78.69 99 GLN A O 1
ATOM 754 N N . THR A 1 100 ? -22.092 -3.128 26.781 1.00 78.25 100 THR A N 1
ATOM 755 C CA . THR A 1 100 ? -20.883 -2.616 27.453 1.00 78.25 100 THR A CA 1
ATOM 756 C C . THR A 1 100 ? -19.571 -2.954 26.721 1.00 78.25 100 THR A C 1
ATOM 758 O O . THR A 1 100 ? -18.703 -3.589 27.323 1.00 78.25 100 THR A O 1
ATOM 761 N N . PRO A 1 101 ? -19.405 -2.584 25.434 1.00 81.19 101 PRO A N 1
ATOM 762 C CA . PRO A 1 101 ? -18.155 -2.832 24.729 1.00 81.19 101 PRO A CA 1
ATOM 763 C C . PRO A 1 101 ? -17.028 -1.978 25.324 1.00 81.19 101 PRO A C 1
ATOM 765 O O . PRO A 1 101 ? -17.081 -0.749 25.314 1.00 81.19 101 PRO A O 1
ATOM 768 N N . SER A 1 102 ? -15.991 -2.638 25.829 1.00 84.50 102 SER A N 1
ATOM 769 C CA . SER A 1 102 ? -14.733 -2.029 26.246 1.00 84.50 102 SER A CA 1
ATOM 770 C C . SER A 1 102 ? -13.648 -2.452 25.267 1.00 84.50 102 SER A C 1
ATOM 772 O O . SER A 1 102 ? -13.339 -3.635 25.125 1.00 84.50 102 SER A O 1
ATOM 774 N N . VAL A 1 103 ? -13.075 -1.479 24.564 1.00 86.94 103 VAL A N 1
ATOM 775 C CA . VAL A 1 103 ? -11.960 -1.699 23.640 1.00 86.94 103 VAL A CA 1
ATOM 776 C C . VAL A 1 103 ? -10.737 -1.016 24.224 1.00 86.94 103 VAL A C 1
ATOM 778 O O . VAL A 1 103 ? -10.689 0.212 24.292 1.00 86.94 103 VAL A O 1
ATOM 781 N N . SER A 1 104 ? -9.756 -1.810 24.645 1.00 88.44 104 SER A N 1
ATOM 782 C CA . SER A 1 104 ? -8.506 -1.327 25.232 1.00 88.44 104 SER A CA 1
ATOM 783 C C . SER A 1 104 ? -7.344 -1.560 24.265 1.00 88.44 104 SER A C 1
ATOM 785 O O . SER A 1 104 ? -7.037 -2.715 23.946 1.00 88.44 104 SER A O 1
ATOM 787 N N . PRO A 1 105 ? -6.687 -0.498 23.769 1.00 86.12 105 PRO A N 1
ATOM 788 C CA . PRO A 1 105 ? -5.517 -0.649 22.921 1.00 86.12 105 PRO A CA 1
ATOM 789 C C . PRO A 1 105 ? -4.316 -1.140 23.731 1.00 86.12 105 PRO A C 1
ATOM 791 O O . PRO A 1 105 ? -4.086 -0.715 24.864 1.00 86.12 105 PRO A O 1
ATOM 794 N N . VAL A 1 106 ? -3.529 -2.024 23.128 1.00 85.94 106 VAL A N 1
ATOM 795 C CA . VAL A 1 106 ? -2.249 -2.495 23.663 1.00 85.94 106 VAL A CA 1
ATOM 796 C C . VAL A 1 106 ? -1.119 -1.744 22.950 1.00 85.94 106 VAL A C 1
ATOM 798 O O . VAL A 1 106 ? -1.311 -1.192 21.865 1.00 85.94 106 VAL A O 1
ATOM 801 N N . GLN A 1 107 ? 0.066 -1.684 23.564 1.00 83.00 107 GLN A N 1
ATOM 802 C CA . GLN A 1 107 ? 1.224 -1.003 22.987 1.00 83.00 107 GLN A CA 1
ATOM 803 C C . GLN A 1 107 ? 1.514 -1.497 21.559 1.00 83.00 107 GLN A C 1
ATOM 805 O O . GLN A 1 107 ? 1.541 -2.701 21.299 1.00 83.00 107 GLN A O 1
ATOM 810 N N . ALA A 1 108 ? 1.738 -0.550 20.643 1.00 82.38 108 ALA A N 1
ATOM 811 C CA . ALA A 1 108 ? 2.089 -0.843 19.261 1.00 82.38 108 ALA A CA 1
ATOM 812 C C . ALA A 1 108 ? 3.398 -1.641 19.199 1.00 82.38 108 ALA A C 1
ATOM 814 O O . ALA A 1 108 ? 4.401 -1.255 19.805 1.00 82.38 108 ALA A O 1
ATOM 815 N N . ILE A 1 109 ? 3.386 -2.738 18.447 1.00 85.38 109 ILE A N 1
ATOM 816 C CA . ILE A 1 109 ? 4.549 -3.602 18.258 1.00 85.38 109 ILE A CA 1
ATOM 817 C C . ILE A 1 109 ? 5.168 -3.234 16.905 1.00 85.38 109 ILE A C 1
ATOM 819 O O . ILE A 1 109 ? 4.498 -3.401 15.882 1.00 85.38 109 ILE A O 1
ATOM 823 N N . PRO A 1 110 ? 6.398 -2.692 16.866 1.00 82.25 110 PRO A N 1
ATOM 824 C CA . PRO A 1 110 ?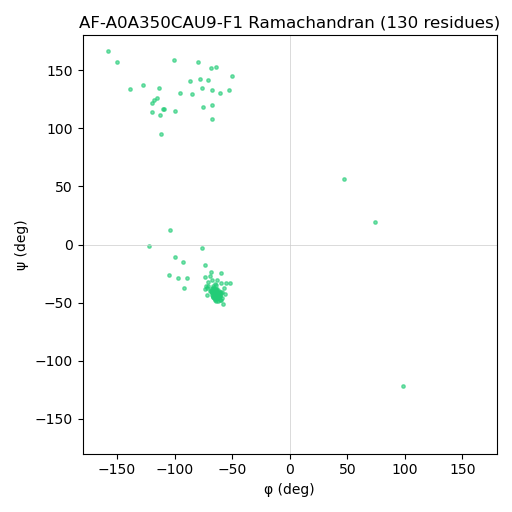 7.093 -2.470 15.608 1.00 82.25 110 PRO A CA 1
ATOM 825 C C . PRO A 1 110 ? 7.446 -3.818 14.968 1.00 82.25 110 PRO A C 1
ATOM 827 O O . PRO A 1 110 ? 7.955 -4.719 15.630 1.00 82.25 110 PRO A O 1
ATOM 830 N N . ASP A 1 111 ? 7.162 -3.938 13.680 1.00 81.94 111 ASP A N 1
ATOM 831 C CA . ASP A 1 111 ? 7.529 -5.049 12.814 1.00 81.94 111 ASP A CA 1
ATOM 832 C C . ASP A 1 111 ? 8.396 -4.476 11.687 1.00 81.94 111 ASP A C 1
ATOM 834 O O . ASP A 1 111 ? 7.935 -3.667 10.879 1.00 81.94 111 ASP A O 1
ATOM 838 N N . GLU A 1 112 ? 9.671 -4.865 11.649 1.00 72.69 112 GLU A N 1
ATOM 839 C CA . GLU A 1 112 ? 10.660 -4.308 10.718 1.00 72.69 112 GLU A CA 1
ATOM 840 C C . GLU A 1 112 ? 10.283 -4.508 9.242 1.00 72.69 112 GLU A C 1
ATOM 842 O O . GLU A 1 112 ? 10.710 -3.724 8.393 1.00 72.69 112 GLU A O 1
ATOM 847 N N . ALA A 1 113 ? 9.463 -5.516 8.924 1.00 69.62 113 ALA A N 1
ATOM 848 C CA . ALA A 1 113 ? 9.041 -5.810 7.557 1.00 69.62 113 ALA A CA 1
ATOM 849 C C . ALA A 1 113 ? 7.664 -5.223 7.204 1.00 69.62 113 ALA A C 1
ATOM 851 O O . ALA A 1 113 ? 7.400 -4.949 6.031 1.00 69.62 113 ALA A O 1
ATOM 852 N N . LEU A 1 114 ? 6.774 -5.057 8.190 1.00 67.50 114 LEU A N 1
ATOM 853 C CA . LEU A 1 114 ? 5.346 -4.778 7.966 1.00 67.50 114 LEU A CA 1
ATOM 854 C C . LEU A 1 114 ? 4.840 -3.473 8.609 1.00 67.50 114 LEU A C 1
ATOM 856 O O . LEU A 1 114 ? 3.674 -3.119 8.425 1.00 67.50 114 LEU A O 1
ATOM 860 N N . GLY A 1 115 ? 5.689 -2.731 9.325 1.00 77.81 115 GLY A N 1
ATOM 861 C CA . GLY A 1 115 ? 5.345 -1.447 9.943 1.00 77.81 115 GLY A CA 1
ATOM 862 C C . GLY A 1 115 ? 4.989 -1.580 11.424 1.00 77.81 115 GLY A C 1
ATOM 863 O O . GLY A 1 115 ? 5.809 -2.012 12.224 1.00 77.81 115 GLY A O 1
ATOM 864 N N . HIS A 1 116 ? 3.785 -1.172 11.829 1.00 79.00 116 HIS A N 1
ATOM 865 C CA . HIS A 1 116 ? 3.342 -1.277 13.223 1.00 79.00 116 HIS A CA 1
ATOM 866 C C . HIS A 1 116 ? 2.119 -2.180 13.335 1.00 79.00 116 HIS A C 1
ATOM 868 O O . HIS A 1 116 ? 1.079 -1.917 12.729 1.00 79.00 116 HIS A O 1
ATOM 874 N N . ARG A 1 117 ? 2.215 -3.214 14.170 1.00 82.06 117 ARG A N 1
ATOM 875 C CA . ARG A 1 117 ? 1.058 -4.001 14.587 1.00 82.06 117 ARG A CA 1
ATOM 876 C C . ARG A 1 117 ? 0.397 -3.315 15.779 1.00 82.06 117 ARG A C 1
ATOM 878 O O . ARG A 1 117 ? 1.061 -3.009 16.766 1.00 82.06 117 ARG A O 1
ATOM 885 N N . LEU A 1 118 ? -0.916 -3.115 15.690 1.00 85.94 118 LEU A N 1
ATOM 886 C CA . LEU A 1 118 ? -1.736 -2.470 16.719 1.00 85.94 118 LEU A CA 1
ATOM 887 C C . LEU A 1 118 ? -2.674 -3.517 17.350 1.00 85.94 118 LEU A C 1
ATOM 889 O O . LEU A 1 118 ? -3.713 -3.826 16.766 1.00 85.94 118 LEU A O 1
ATOM 893 N N . PRO A 1 119 ? -2.302 -4.142 18.481 1.00 87.12 119 PRO A N 1
ATOM 894 C CA . PRO A 1 119 ? -3.171 -5.089 19.166 1.00 87.12 119 PRO A CA 1
ATOM 895 C C . PRO A 1 119 ? -4.262 -4.370 19.971 1.00 87.12 119 PRO A C 1
ATOM 897 O O . PRO A 1 119 ? -4.008 -3.351 20.610 1.00 87.12 119 PRO A O 1
ATOM 900 N N . PHE A 1 120 ? -5.466 -4.944 19.990 1.00 87.62 120 PHE A N 1
ATOM 901 C CA . PHE A 1 120 ? -6.597 -4.469 20.790 1.00 87.62 120 PHE A CA 1
ATOM 902 C C . PHE A 1 120 ? -7.158 -5.619 21.623 1.00 87.62 120 PHE A C 1
ATOM 904 O O . PHE A 1 120 ? -7.307 -6.733 21.118 1.00 87.62 120 PHE A O 1
ATOM 911 N N . SER A 1 121 ? -7.473 -5.339 22.886 1.00 88.31 121 SER A N 1
ATOM 912 C CA . SER A 1 121 ? -8.289 -6.209 23.731 1.00 88.31 121 SER A CA 1
ATOM 913 C C . SER A 1 121 ? -9.733 -5.728 23.668 1.00 88.31 121 SER A C 1
ATOM 915 O O . SER A 1 121 ? -9.986 -4.532 23.830 1.00 88.31 121 SER A O 1
ATOM 917 N N . VAL A 1 122 ? -10.667 -6.643 23.417 1.00 87.69 122 VAL A N 1
ATOM 918 C CA . VAL A 1 122 ? -12.100 -6.345 23.355 1.00 87.69 122 VAL A CA 1
ATOM 919 C C . VAL A 1 122 ? -12.810 -7.169 24.415 1.00 87.69 122 VAL A C 1
ATOM 921 O O . VAL A 1 122 ? -12.758 -8.397 24.394 1.00 87.69 122 VAL A O 1
ATOM 924 N N . GLU A 1 123 ? -13.498 -6.482 25.314 1.00 86.75 123 GLU A N 1
ATOM 925 C CA . GLU A 1 123 ? -14.369 -7.076 26.318 1.00 86.75 123 GLU A CA 1
ATOM 926 C C . GLU A 1 123 ? -15.797 -6.624 26.028 1.00 86.75 123 GLU A C 1
ATOM 928 O O . GLU A 1 123 ? -16.071 -5.435 25.879 1.00 86.75 123 GLU A O 1
ATOM 933 N N . CYS A 1 124 ? -16.720 -7.569 25.901 1.00 84.25 124 CYS A N 1
ATOM 934 C CA . CYS A 1 124 ? -18.125 -7.266 25.668 1.00 84.25 124 CYS A CA 1
ATOM 935 C C . CYS A 1 124 ? -19.008 -8.356 26.273 1.00 84.25 124 CYS A C 1
ATOM 937 O O . CYS A 1 124 ? -18.568 -9.489 26.480 1.00 84.25 124 CYS A O 1
ATOM 939 N N . THR A 1 125 ? -20.260 -8.006 26.552 1.00 83.56 125 THR A N 1
ATOM 940 C CA . THR A 1 125 ? -21.283 -8.960 26.985 1.00 83.56 125 THR A CA 1
ATOM 941 C C . THR A 1 125 ? -22.347 -9.052 25.902 1.00 83.56 125 THR A C 1
ATOM 943 O O . THR A 1 125 ? -22.803 -8.039 25.382 1.00 83.56 125 THR A O 1
ATOM 946 N N . GLY A 1 126 ? -22.769 -10.257 25.541 1.00 79.56 126 GLY A N 1
ATOM 947 C CA . GLY A 1 126 ? -23.726 -10.445 24.457 1.00 79.56 126 GLY A CA 1
ATOM 948 C C . GLY A 1 126 ? -24.467 -11.764 24.559 1.00 79.56 126 GLY A C 1
ATOM 949 O O . GLY A 1 126 ? -24.094 -12.657 25.320 1.00 79.56 126 GLY A O 1
ATOM 950 N N . SER A 1 127 ? -25.540 -11.884 23.780 1.00 78.56 127 SER A N 1
ATOM 951 C CA . SER A 1 127 ? -26.191 -13.178 23.582 1.00 78.56 127 SER A CA 1
ATOM 952 C C . SER A 1 127 ? -25.277 -14.103 22.772 1.00 78.56 127 SER A C 1
ATOM 954 O O . SER A 1 127 ? -24.501 -13.631 21.944 1.00 78.56 127 SER A O 1
ATOM 956 N N . ALA A 1 128 ? -25.393 -15.419 22.959 1.00 76.31 128 ALA A N 1
ATOM 957 C CA . ALA A 1 128 ? -24.595 -16.384 22.198 1.00 76.31 128 ALA A CA 1
ATOM 958 C C . ALA A 1 128 ? -24.757 -16.213 20.673 1.00 76.31 128 ALA A C 1
ATOM 960 O O . ALA A 1 128 ? -23.795 -16.384 19.939 1.00 76.31 128 ALA A O 1
ATOM 961 N N . ALA A 1 129 ? -25.943 -15.801 20.210 1.00 75.88 129 ALA A N 1
ATOM 962 C CA . ALA A 1 129 ? -26.217 -15.529 18.799 1.00 75.88 129 ALA A CA 1
ATOM 963 C C . ALA A 1 129 ? -25.582 -14.229 18.269 1.00 75.88 129 ALA A C 1
ATOM 965 O O . ALA A 1 129 ? -25.504 -14.052 17.063 1.00 75.88 129 ALA A O 1
ATOM 966 N N . ALA A 1 130 ? -25.168 -13.312 19.150 1.00 68.62 130 ALA A N 1
ATOM 967 C CA . ALA A 1 130 ? -24.479 -12.074 18.777 1.00 68.62 130 ALA A CA 1
ATOM 968 C C . ALA A 1 130 ? -22.944 -12.218 18.791 1.00 68.62 130 ALA A C 1
ATOM 970 O O . ALA A 1 130 ? -22.247 -11.344 18.287 1.00 68.62 130 ALA A O 1
ATOM 971 N N . ILE A 1 131 ? -22.427 -13.290 19.407 1.00 69.62 131 ILE A N 1
ATOM 972 C CA . ILE A 1 131 ? -2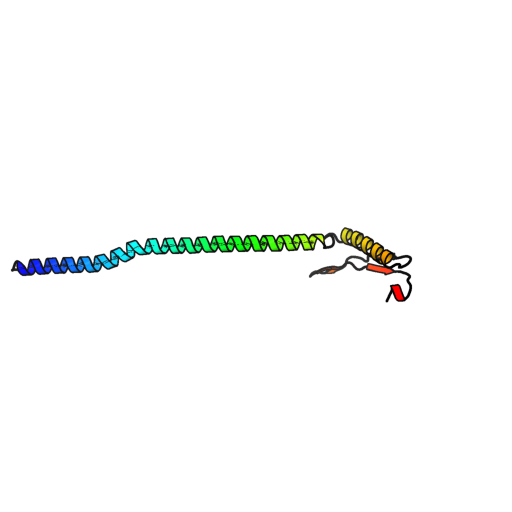0.988 -13.565 19.556 1.00 69.62 131 ILE A CA 1
ATOM 973 C C . ILE A 1 131 ? -20.517 -14.671 18.588 1.00 69.62 131 ILE A C 1
ATOM 975 O O . ILE A 1 131 ? -19.338 -14.698 18.238 1.00 69.62 131 ILE A O 1
ATOM 979 N N . ALA A 1 132 ? -21.414 -15.578 18.177 1.00 59.22 132 ALA A N 1
ATOM 980 C CA . ALA A 1 132 ? -21.150 -16.673 17.235 1.00 59.22 132 ALA A CA 1
ATOM 981 C C . ALA A 1 132 ? -21.312 -16.241 15.771 1.00 59.22 132 ALA A C 1
ATOM 983 O O . ALA A 1 132 ? -20.514 -16.732 14.940 1.00 59.22 132 ALA A O 1
#

Foldseek 3Di:
DPDDPVVVVVVVVVVVVVCVVVVVVVVCCVPVVVVVVVVVVVVVVVVVVVVVVVVVVVVVVVVVVVVVVVVVDADLDLVRSQVVVQVVVVVVCVVLVWAPKDKAWDDWDQDPVPGTDIDIDIDTHDDPVSVD

Sequence (132 aa):
MLNSTREKYLAIIAAVCLLAAVGWESCSALVLQPLAGLEQELQVAETAVENGSFEELRLMHAVRQLKQLRSTSLPADPGQAIAVYQAWLIQQLEAAGLQTPSVSPVQAIPDEALGHRLPFSVECTGSAAAIA

Mean predicted aligned error: 16.85 Å

Solvent-accessible surface area (backbone atoms only — not comparable to full-atom values): 7662 Å² total; per-residue (Å²): 129,92,87,46,76,67,58,55,53,52,51,52,52,52,51,50,52,52,50,51,58,56,46,53,61,52,51,51,53,69,60,49,51,63,53,55,51,52,54,51,51,48,52,54,52,51,51,50,50,51,52,51,52,52,50,51,54,53,48,53,50,52,52,50,52,52,51,53,50,54,74,73,45,73,59,90,50,65,72,60,26,49,54,56,50,47,52,50,49,48,52,52,39,51,73,59,65,37,41,78,68,44,73,47,77,48,80,70,43,82,37,97,90,80,49,69,47,75,50,70,48,78,48,68,45,67,54,70,85,67,76,109